Protein AF-A0A131YF46-F1 (afdb_monomer)

Radius of gyration: 28.27 Å; Cα contacts (8 Å, |Δi|>4): 92; chains: 1; bounding box: 47×24×81 Å

Foldseek 3Di:
DPVVVVVVVVVVVVVVVVVVCVVVPPDPPPPPPPPPAQQVWKWWAADPVDAIDITDPQWDWDWDPDPDPGTITGIDGPDPPPDDD

Solvent-accessible surface area (backbone atoms only — not comparable to full-atom values): 5297 Å² total; per-residue (Å²): 136,68,70,66,61,54,56,54,51,52,52,51,53,52,54,52,51,52,53,50,49,52,63,69,66,48,73,77,76,77,70,73,78,71,80,82,62,33,71,82,32,54,21,38,23,76,43,96,92,49,80,69,46,61,49,58,92,75,34,36,71,49,64,56,89,65,93,60,69,67,33,47,30,43,11,34,69,50,76,93,80,83,89,84,132

pLDDT: mean 75.67, std 15.43, range [37.12, 93.31]

Organism: Rhipicephalus appendiculatus (NCBI:txid34631)

Mean predicted aligned error: 16.09 Å

Secondary structure (DSSP, 8-state):
--HHHHHHHHHHHHHHHHHHHHHHHS-----------GGG-EEEESSTTSPPB-PPTTEEEEE-S-SSSSEEEEEEEPPS--S--

Structure (mmCIF, N/CA/C/O backbone):
data_AF-A0A131YF46-F1
#
_entry.id   AF-A0A131YF46-F1
#
loop_
_atom_site.group_PDB
_atom_site.id
_atom_site.type_symbol
_atom_site.label_atom_id
_atom_site.label_alt_id
_atom_site.label_comp_id
_atom_site.label_asym_id
_atom_site.label_entity_id
_atom_site.label_seq_id
_atom_site.pdbx_PDB_ins_code
_atom_site.Cartn_x
_atom_site.Cartn_y
_atom_site.Cartn_z
_atom_site.occupancy
_atom_site.B_iso_or_equiv
_atom_site.auth_seq_id
_atom_site.auth_comp_id
_atom_site.auth_asym_id
_atom_site.auth_atom_id
_atom_site.pdbx_PDB_model_num
ATOM 1 N N . MET A 1 1 ? -27.920 -10.493 61.120 1.00 50.12 1 MET A N 1
ATOM 2 C CA . MET A 1 1 ? -26.988 -9.843 60.162 1.00 50.12 1 MET A CA 1
ATOM 3 C C . MET A 1 1 ? -26.853 -10.588 58.816 1.00 50.12 1 MET A C 1
ATOM 5 O O . MET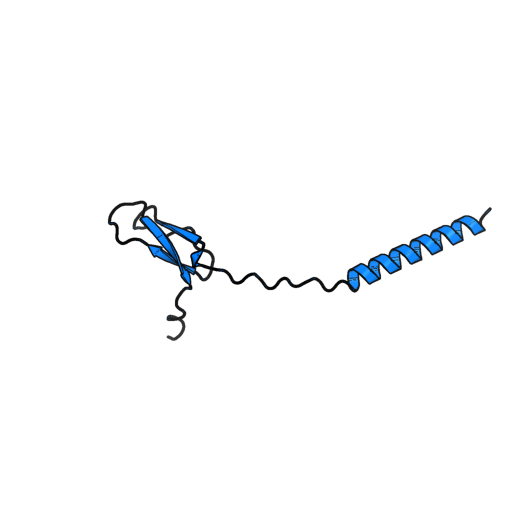 A 1 1 ? -25.897 -10.336 58.105 1.00 50.12 1 MET A O 1
ATOM 9 N N . MET A 1 2 ? -27.803 -11.444 58.395 1.00 51.25 2 MET A N 1
ATOM 10 C CA . MET A 1 2 ? -27.684 -12.213 57.132 1.00 51.25 2 MET A CA 1
ATOM 11 C C . MET A 1 2 ? -28.459 -11.623 55.933 1.00 51.25 2 MET A C 1
ATOM 13 O O . MET A 1 2 ? -28.096 -11.868 54.790 1.00 51.25 2 MET A O 1
ATOM 17 N N . LEU A 1 3 ? -29.473 -10.777 56.159 1.00 54.38 3 LEU A N 1
ATOM 18 C CA . LEU A 1 3 ? -30.301 -10.193 55.085 1.00 54.38 3 LEU A CA 1
ATOM 19 C C . LEU A 1 3 ? -29.580 -9.136 54.228 1.00 54.38 3 LEU A C 1
ATOM 21 O O . LEU A 1 3 ? -29.924 -8.945 53.065 1.00 54.38 3 LEU A O 1
ATOM 25 N N . ARG A 1 4 ? -28.561 -8.460 54.777 1.00 56.66 4 ARG A N 1
ATOM 26 C CA . ARG A 1 4 ? -27.841 -7.392 54.062 1.00 56.66 4 ARG A CA 1
ATOM 27 C C . ARG A 1 4 ? -26.905 -7.916 52.972 1.00 56.66 4 ARG A C 1
ATOM 29 O O . ARG A 1 4 ? -26.755 -7.242 51.962 1.00 56.66 4 ARG A O 1
ATOM 36 N N . LEU A 1 5 ? -26.338 -9.118 53.131 1.00 57.00 5 LEU A N 1
ATOM 37 C CA . LEU A 1 5 ? -25.529 -9.742 52.074 1.00 57.00 5 LEU A CA 1
ATOM 38 C C . LEU A 1 5 ? -26.374 -10.063 50.834 1.00 57.00 5 LEU A C 1
ATOM 40 O O . LEU A 1 5 ? -25.910 -9.873 49.713 1.00 57.00 5 LEU A O 1
ATOM 44 N N . SER A 1 6 ? -27.624 -10.484 51.045 1.00 66.31 6 SER A N 1
ATOM 45 C CA . SER A 1 6 ? -28.541 -10.867 49.969 1.00 66.31 6 SER A CA 1
ATOM 46 C C . SER A 1 6 ? -28.902 -9.680 49.070 1.00 66.31 6 SER A C 1
ATOM 48 O O . SER A 1 6 ? -28.782 -9.762 47.851 1.00 66.31 6 SER A O 1
ATOM 50 N N . ALA A 1 7 ? -29.230 -8.527 49.662 1.00 72.12 7 ALA A N 1
ATOM 51 C CA . ALA A 1 7 ? -29.568 -7.321 48.901 1.00 72.12 7 ALA A CA 1
ATOM 52 C C . ALA A 1 7 ? -28.406 -6.822 48.022 1.00 72.12 7 ALA A C 1
ATOM 54 O O . ALA A 1 7 ? -28.617 -6.422 46.878 1.00 72.12 7 ALA A O 1
ATOM 55 N N . VAL A 1 8 ? -27.172 -6.890 48.532 1.00 76.00 8 VAL A N 1
ATOM 56 C CA . VAL A 1 8 ? -25.972 -6.495 47.776 1.00 76.00 8 VAL A CA 1
ATOM 57 C C . VAL A 1 8 ? -25.733 -7.436 46.595 1.00 76.00 8 VAL A C 1
ATOM 59 O O . VAL A 1 8 ? -25.406 -6.973 45.506 1.00 76.00 8 VAL A O 1
ATOM 62 N N . HIS A 1 9 ? -25.945 -8.742 46.776 1.00 72.62 9 HIS A N 1
ATOM 63 C CA . HIS A 1 9 ? -25.797 -9.718 45.692 1.00 72.62 9 HIS A CA 1
ATOM 64 C C . HIS A 1 9 ? -26.851 -9.520 44.599 1.00 72.62 9 HIS A C 1
ATOM 66 O O . HIS A 1 9 ? -26.521 -9.575 43.417 1.00 72.62 9 HIS A O 1
ATOM 72 N N . ILE A 1 10 ? -28.095 -9.221 44.979 1.00 80.12 10 ILE A N 1
ATOM 73 C CA . ILE A 1 10 ? -29.175 -8.932 44.026 1.00 80.12 10 ILE A CA 1
ATOM 74 C C . ILE A 1 10 ? -28.847 -7.684 43.196 1.00 80.12 10 ILE A C 1
ATOM 76 O O . ILE A 1 10 ? -28.976 -7.711 41.973 1.00 80.12 10 ILE A O 1
ATOM 80 N N . LEU A 1 11 ? -28.365 -6.614 43.837 1.00 81.81 11 LEU A N 1
ATOM 81 C CA . LEU A 1 11 ? -27.933 -5.394 43.144 1.00 81.81 11 LEU A CA 1
ATOM 82 C C . LEU A 1 11 ? -26.792 -5.668 42.159 1.00 81.81 11 LEU A C 1
ATOM 84 O O . LEU A 1 11 ? -26.813 -5.168 41.035 1.00 81.81 11 LEU A O 1
ATOM 88 N N . PHE A 1 12 ? -25.821 -6.487 42.563 1.00 82.94 1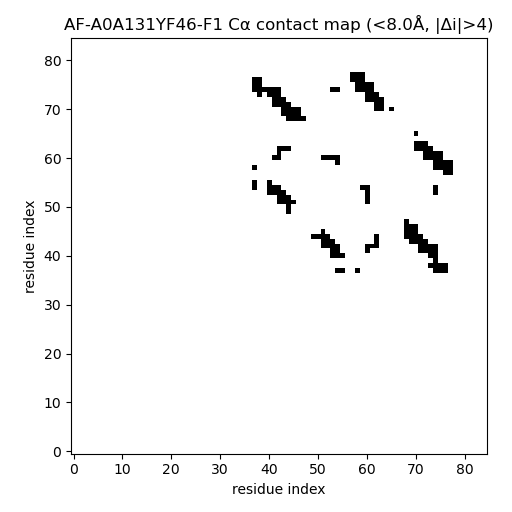2 PHE A N 1
ATOM 89 C CA . PHE A 1 12 ? -24.678 -6.825 41.722 1.00 82.94 12 PHE A CA 1
ATOM 90 C C . PHE A 1 12 ? -25.094 -7.636 40.488 1.00 82.94 12 PHE A C 1
ATOM 92 O O . PHE A 1 12 ? -24.660 -7.343 39.375 1.00 82.94 12 PHE A O 1
ATOM 99 N N . LEU A 1 13 ? -25.988 -8.613 40.670 1.00 83.25 13 LEU A N 1
ATOM 100 C CA . LEU A 1 13 ? -26.532 -9.420 39.577 1.00 83.25 13 LEU A CA 1
ATOM 101 C C . LEU A 1 13 ? -27.376 -8.582 38.609 1.00 83.25 13 LEU A C 1
ATOM 103 O O . LEU A 1 13 ? -27.244 -8.739 37.396 1.00 83.25 13 LEU A O 1
ATOM 107 N N . ALA A 1 14 ? -28.196 -7.662 39.121 1.00 83.56 14 ALA A N 1
ATOM 108 C CA . ALA A 1 14 ? -28.999 -6.766 38.291 1.00 83.56 14 ALA A CA 1
ATOM 109 C C . ALA A 1 14 ? -28.125 -5.811 37.459 1.00 83.56 14 ALA A C 1
ATOM 111 O O . ALA A 1 14 ? -28.362 -5.639 36.264 1.00 83.56 14 ALA A O 1
ATOM 112 N N . ALA A 1 15 ? -27.080 -5.236 38.064 1.00 83.81 15 ALA A N 1
ATOM 113 C CA . ALA A 1 15 ? -26.128 -4.381 37.359 1.00 83.81 15 ALA A CA 1
ATOM 114 C C . ALA A 1 15 ? -25.358 -5.152 36.274 1.00 83.81 15 ALA A C 1
ATOM 116 O O . ALA A 1 15 ? -25.214 -4.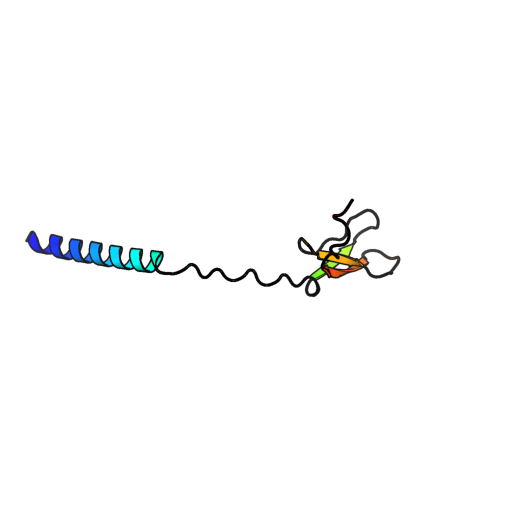664 35.154 1.00 83.81 15 ALA A O 1
ATOM 117 N N . ALA A 1 16 ? -24.916 -6.377 36.577 1.00 82.62 16 ALA A N 1
ATOM 118 C CA . ALA A 1 16 ? -24.252 -7.239 35.603 1.00 82.62 16 ALA A CA 1
ATOM 119 C C . ALA A 1 16 ? -25.177 -7.588 34.426 1.00 82.62 16 ALA A C 1
ATOM 121 O O . ALA A 1 16 ? -24.758 -7.503 33.273 1.00 82.62 16 ALA A O 1
ATOM 122 N N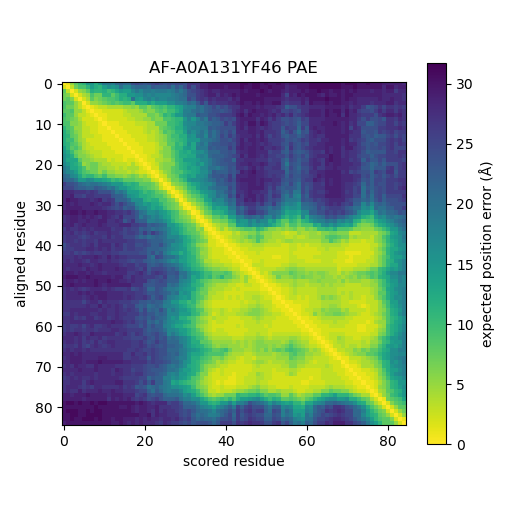 . ALA A 1 17 ? -26.442 -7.918 34.697 1.00 81.81 17 ALA A N 1
ATOM 123 C CA . ALA A 1 17 ? -27.424 -8.211 33.656 1.00 81.81 17 ALA A CA 1
ATOM 124 C C . ALA A 1 17 ? -27.678 -6.999 32.745 1.00 81.81 17 ALA A C 1
ATOM 126 O O . ALA A 1 17 ? -27.686 -7.149 31.525 1.00 81.81 17 ALA A O 1
ATOM 127 N N . LEU A 1 18 ? -27.813 -5.797 33.314 1.00 80.50 18 LEU A N 1
ATOM 128 C CA . LEU A 1 18 ? -27.982 -4.559 32.544 1.00 80.50 18 LEU A CA 1
ATOM 129 C C . LEU A 1 18 ? -26.774 -4.268 31.643 1.00 80.50 18 LEU A C 1
ATOM 131 O O . LEU A 1 18 ? -26.952 -3.938 30.473 1.00 80.50 18 LEU A O 1
ATOM 135 N N . LEU A 1 19 ? -25.552 -4.462 32.149 1.00 76.81 19 LEU A N 1
ATOM 136 C CA . LEU 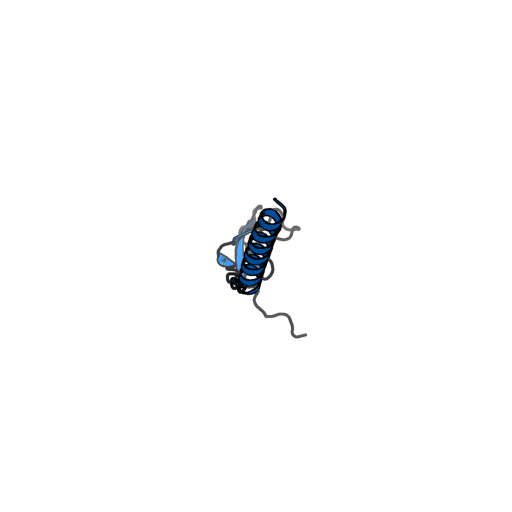A 1 19 ? -24.330 -4.294 31.356 1.00 76.81 19 LEU A CA 1
ATOM 137 C C . LEU A 1 19 ? -24.244 -5.297 30.198 1.00 76.81 19 LEU A C 1
ATOM 139 O O . LEU A 1 19 ? -23.834 -4.934 29.098 1.00 76.81 19 LEU A O 1
ATOM 143 N N . ILE A 1 20 ? -24.649 -6.550 30.420 1.00 77.56 20 ILE A N 1
ATOM 144 C CA . ILE A 1 20 ? -24.666 -7.578 29.369 1.00 77.56 20 ILE A CA 1
ATOM 145 C C . ILE A 1 20 ? -25.696 -7.228 28.290 1.00 77.56 20 ILE A C 1
ATOM 147 O O . ILE A 1 20 ? -25.397 -7.355 27.104 1.00 77.56 20 ILE A O 1
ATOM 151 N N . VAL A 1 21 ? -26.885 -6.760 28.680 1.00 74.56 21 VAL A N 1
ATOM 152 C CA . VAL A 1 21 ? -27.933 -6.359 27.731 1.00 74.56 21 VAL A CA 1
ATOM 153 C C . VAL A 1 21 ? -27.480 -5.171 26.884 1.00 74.56 21 VAL A C 1
ATOM 155 O O . VAL A 1 21 ? -27.651 -5.223 25.673 1.00 74.56 21 VAL A O 1
ATOM 158 N N . GLU A 1 22 ? -26.828 -4.160 27.461 1.00 65.12 22 GLU A N 1
ATOM 159 C CA . GLU A 1 22 ? -26.252 -3.028 26.709 1.00 65.12 22 GLU A CA 1
ATOM 160 C C . GLU A 1 22 ? -25.124 -3.465 25.754 1.00 65.12 22 GLU A C 1
ATOM 162 O O . GLU A 1 22 ? -25.039 -3.007 24.611 1.00 65.12 22 GLU A O 1
ATOM 167 N N . CYS A 1 23 ? -24.280 -4.412 26.174 1.00 62.81 23 CYS A N 1
ATOM 168 C CA . CYS A 1 23 ? -23.245 -4.997 25.314 1.00 62.81 23 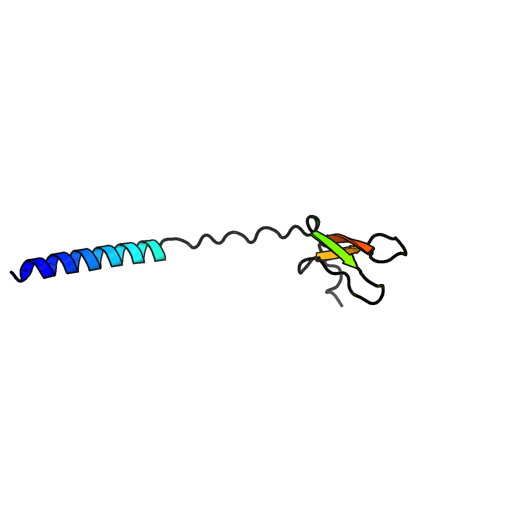CYS A CA 1
ATOM 169 C C . CYS A 1 23 ? -23.819 -5.825 24.153 1.00 62.81 23 CYS A C 1
ATOM 171 O O . CYS A 1 23 ? -23.222 -5.872 23.082 1.00 62.81 23 CYS A O 1
ATOM 173 N N . LEU A 1 24 ? -24.962 -6.488 24.345 1.00 62.56 24 LEU A N 1
ATOM 174 C CA . LEU A 1 24 ? -25.643 -7.235 23.281 1.00 62.56 24 LEU A CA 1
ATOM 175 C C . LEU A 1 24 ? -26.503 -6.325 22.393 1.00 62.56 24 LEU A C 1
ATOM 177 O O . LEU A 1 24 ? -26.660 -6.592 21.203 1.00 62.56 24 LEU A O 1
ATOM 181 N N . ALA A 1 25 ? -27.058 -5.259 22.968 1.00 59.00 25 ALA A N 1
ATOM 182 C CA . ALA A 1 25 ? -27.908 -4.291 22.287 1.00 59.00 25 ALA A CA 1
ATOM 183 C C . ALA A 1 25 ? -27.114 -3.206 21.559 1.00 59.00 25 ALA A C 1
ATOM 185 O O . ALA A 1 25 ? -27.706 -2.462 20.782 1.00 59.00 25 ALA A O 1
ATOM 186 N N . THR A 1 26 ? -25.798 -3.105 21.765 1.00 55.06 26 THR A N 1
ATOM 187 C CA . THR A 1 26 ? -24.942 -2.253 20.941 1.00 55.06 26 THR A CA 1
ATOM 188 C C . THR A 1 26 ? -24.760 -2.941 19.591 1.00 55.06 26 THR A C 1
ATOM 190 O O . THR A 1 26 ? -23.990 -3.899 19.487 1.00 55.06 26 THR A O 1
ATOM 193 N N . PRO A 1 27 ? -25.440 -2.488 18.515 1.0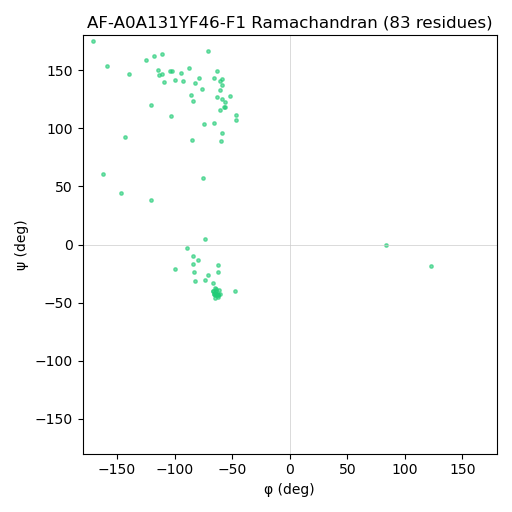0 52.59 27 PRO A N 1
ATOM 194 C CA . PRO A 1 27 ? -25.120 -2.994 17.200 1.00 52.59 27 PRO A CA 1
ATOM 195 C C . PRO A 1 27 ? -23.665 -2.615 16.972 1.00 52.59 27 PRO A C 1
ATOM 197 O O . PRO A 1 27 ? -23.319 -1.429 16.950 1.00 52.59 27 PRO A O 1
ATOM 200 N N . HIS A 1 28 ? -22.802 -3.624 16.853 1.00 54.84 28 HIS A N 1
ATOM 201 C CA . HIS A 1 28 ? -21.446 -3.444 16.371 1.00 54.84 28 HIS A CA 1
ATOM 202 C C . HIS A 1 28 ? -21.576 -2.581 15.119 1.00 54.84 28 HIS A C 1
ATOM 204 O O . HIS A 1 28 ? -22.130 -3.024 14.112 1.00 54.84 28 HIS A O 1
ATOM 210 N N . ARG A 1 29 ? -21.182 -1.304 15.217 1.00 48.84 29 ARG A N 1
ATOM 211 C CA . ARG A 1 29 ? -21.152 -0.385 14.084 1.00 48.84 29 ARG A CA 1
ATOM 212 C C . ARG A 1 29 ? -20.212 -1.042 13.089 1.00 48.84 29 ARG A C 1
ATOM 214 O O . ARG A 1 29 ? -18.996 -0.919 13.215 1.00 48.84 29 ARG A O 1
ATOM 221 N N . TRP A 1 30 ? -20.783 -1.767 12.135 1.00 54.16 30 TRP A N 1
ATOM 222 C CA . TRP A 1 30 ? -20.118 -2.178 10.919 1.00 54.16 30 TRP A CA 1
ATOM 223 C C . TRP A 1 30 ? -19.725 -0.875 10.242 1.00 54.16 30 TRP A C 1
ATOM 225 O O . TRP A 1 30 ? -20.511 -0.261 9.524 1.00 54.16 30 TRP A O 1
ATOM 235 N N . GLN A 1 31 ? -18.533 -0.378 10.572 1.00 50.97 31 GLN A N 1
ATOM 236 C CA . GLN A 1 31 ? -17.920 0.683 9.806 1.00 50.97 31 GLN A CA 1
ATOM 237 C C . GLN A 1 31 ? -17.832 0.132 8.386 1.00 50.97 31 GLN A C 1
ATOM 239 O O . GLN A 1 31 ? -17.190 -0.906 8.192 1.00 50.97 31 GLN A O 1
ATOM 244 N N . PRO A 1 32 ? -18.498 0.755 7.398 1.00 52.47 32 PRO A N 1
ATOM 245 C CA . PRO A 1 32 ? -18.310 0.345 6.024 1.00 52.47 32 PRO A CA 1
ATOM 246 C C . PRO A 1 32 ? -16.814 0.461 5.754 1.00 52.47 32 PRO A C 1
ATOM 248 O O . PRO A 1 32 ? -16.224 1.521 5.984 1.00 52.47 32 PRO A O 1
ATOM 251 N N . ALA A 1 33 ? -16.196 -0.653 5.351 1.00 56.44 33 ALA A N 1
ATOM 252 C CA . ALA A 1 33 ? -14.797 -0.689 4.967 1.00 56.44 33 ALA A CA 1
ATOM 253 C C . ALA A 1 33 ? -14.557 0.491 4.022 1.00 56.44 33 ALA A C 1
ATOM 255 O O . ALA A 1 33 ? -15.147 0.562 2.940 1.00 56.44 33 ALA A O 1
ATOM 256 N N . ARG A 1 34 ? -13.785 1.478 4.490 1.00 59.72 34 ARG A N 1
ATOM 257 C CA . ARG A 1 34 ? -13.578 2.741 3.780 1.00 59.72 34 ARG A CA 1
ATOM 258 C C . ARG A 1 34 ? -13.149 2.392 2.351 1.00 59.72 34 ARG A C 1
ATOM 260 O O . ARG A 1 34 ? -12.231 1.581 2.208 1.00 59.72 34 ARG A O 1
ATOM 267 N N . PRO A 1 35 ? -13.803 2.933 1.305 1.00 59.59 35 PRO A N 1
ATOM 268 C CA . PRO A 1 35 ? -13.525 2.517 -0.062 1.00 59.59 35 PRO A CA 1
ATOM 269 C C . PRO A 1 35 ? -12.038 2.718 -0.331 1.00 59.59 35 PRO A C 1
ATOM 271 O O . PRO A 1 35 ? -11.526 3.830 -0.208 1.00 59.59 35 PRO A O 1
ATOM 274 N N . LEU A 1 36 ? -11.341 1.624 -0.633 1.00 68.56 36 LEU A N 1
ATOM 275 C CA . LEU A 1 36 ? -9.891 1.614 -0.751 1.00 68.56 36 LEU A CA 1
ATOM 276 C C . LEU A 1 36 ? -9.491 2.487 -1.949 1.00 68.56 36 LEU A C 1
ATOM 278 O O . LEU A 1 36 ? -9.698 2.131 -3.112 1.00 68.56 36 LEU A O 1
ATOM 282 N N . ARG A 1 37 ? -8.980 3.690 -1.673 1.00 82.44 37 ARG A N 1
ATOM 283 C CA . ARG A 1 37 ? -8.609 4.663 -2.703 1.00 82.44 37 ARG A CA 1
ATOM 284 C C . ARG A 1 37 ? -7.198 4.366 -3.194 1.00 82.44 37 ARG A C 1
ATOM 286 O O . ARG A 1 37 ? -6.231 4.912 -2.682 1.00 82.44 37 ARG A O 1
ATOM 293 N N . CYS A 1 38 ? -7.085 3.528 -4.230 1.00 83.31 38 CYS A N 1
ATOM 294 C CA . CYS A 1 38 ? -5.793 3.174 -4.837 1.00 83.31 38 CYS A CA 1
ATOM 295 C C . CYS A 1 38 ? -4.908 4.401 -5.120 1.00 83.31 38 CYS A C 1
ATOM 297 O O . CYS A 1 38 ? -3.717 4.356 -4.840 1.00 83.31 38 CYS A O 1
ATOM 299 N N . ARG A 1 39 ? -5.498 5.508 -5.598 1.00 82.50 39 ARG A N 1
ATOM 300 C CA . ARG A 1 39 ? -4.780 6.734 -5.993 1.00 82.50 39 ARG A CA 1
ATOM 301 C C . ARG A 1 39 ? -4.007 7.429 -4.867 1.00 82.50 39 ARG A C 1
ATOM 303 O O . ARG A 1 39 ? -3.137 8.237 -5.164 1.00 82.50 39 ARG A O 1
ATOM 310 N N . GLU A 1 40 ? -4.303 7.134 -3.604 1.00 86.00 40 GLU A N 1
ATOM 311 C CA . GLU A 1 40 ? -3.583 7.714 -2.459 1.00 86.00 40 GLU A CA 1
ATOM 312 C C . GLU A 1 40 ? -2.236 7.010 -2.206 1.00 86.00 40 GLU A C 1
ATOM 314 O O . GLU A 1 40 ? -1.376 7.538 -1.501 1.00 86.00 40 GLU A O 1
ATOM 319 N N . TYR A 1 41 ? -2.014 5.845 -2.822 1.00 87.31 41 TYR A N 1
ATOM 320 C CA . TYR A 1 41 ? -0.812 5.041 -2.635 1.00 87.31 41 TYR A CA 1
ATOM 321 C C . TYR A 1 41 ? 0.191 5.239 -3.775 1.00 87.31 41 TYR A C 1
ATOM 323 O O . TYR A 1 41 ? -0.154 5.316 -4.958 1.00 87.31 41 TYR A O 1
ATOM 331 N N . LYS A 1 42 ? 1.472 5.266 -3.403 1.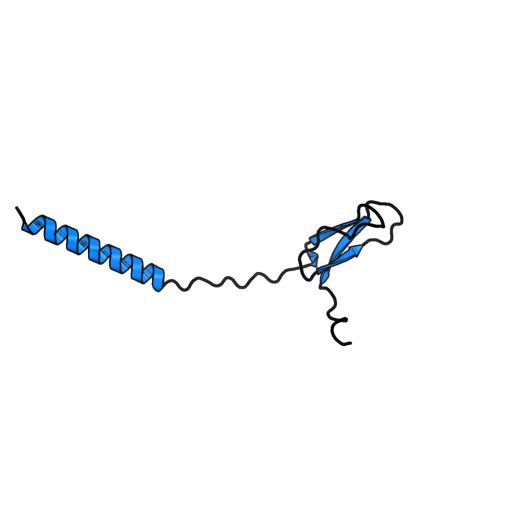00 91.25 42 LYS A N 1
ATOM 332 C CA . LYS A 1 42 ? 2.608 5.289 -4.330 1.00 91.25 42 LYS A CA 1
ATOM 333 C C . LYS A 1 42 ? 3.254 3.914 -4.387 1.00 91.25 42 LYS A C 1
ATOM 335 O O . LYS A 1 42 ? 3.295 3.190 -3.392 1.00 91.25 42 LYS A O 1
ATOM 340 N N . CYS A 1 43 ? 3.818 3.582 -5.536 1.00 92.00 43 CYS A N 1
ATOM 341 C CA . CYS A 1 43 ? 4.578 2.356 -5.720 1.00 92.00 43 CYS A CA 1
ATOM 342 C C . CYS A 1 43 ? 5.985 2.641 -6.239 1.00 92.00 43 CYS A C 1
ATOM 344 O O . CYS A 1 43 ? 6.271 3.703 -6.796 1.00 92.00 43 CYS A O 1
ATOM 346 N N . ARG A 1 44 ? 6.886 1.680 -6.025 1.00 93.31 44 ARG A N 1
ATOM 347 C CA . ARG A 1 44 ? 8.266 1.738 -6.511 1.00 93.31 44 ARG A CA 1
ATOM 348 C C . ARG A 1 44 ? 8.737 0.389 -7.033 1.00 93.31 44 ARG A C 1
ATOM 350 O O . ARG A 1 44 ? 8.375 -0.654 -6.485 1.00 93.31 44 ARG A O 1
ATOM 357 N N . GLN A 1 45 ? 9.593 0.418 -8.045 1.00 92.81 45 GLN A N 1
ATOM 358 C CA . GLN A 1 45 ? 10.278 -0.749 -8.586 1.00 92.81 45 GLN A CA 1
ATOM 359 C C . GLN A 1 45 ? 11.787 -0.547 -8.462 1.00 92.81 45 GLN A C 1
ATOM 361 O O . GLN A 1 45 ? 12.338 0.408 -8.999 1.00 92.81 45 GLN A O 1
ATOM 366 N N . LEU A 1 46 ? 12.454 -1.445 -7.737 1.00 90.31 46 LEU A N 1
ATOM 367 C CA . LEU A 1 46 ? 13.891 -1.339 -7.462 1.00 90.31 46 LEU A CA 1
ATOM 368 C C . LEU A 1 46 ? 14.763 -1.893 -8.599 1.00 90.31 46 LEU A C 1
ATOM 370 O O . LEU A 1 46 ? 15.914 -1.502 -8.719 1.00 90.31 46 LEU A O 1
ATOM 374 N N . SER A 1 47 ? 14.232 -2.802 -9.420 1.00 90.25 47 SER A N 1
ATOM 375 C CA . SER A 1 47 ? 14.936 -3.419 -10.551 1.00 90.25 47 SER A CA 1
ATOM 376 C C . SER A 1 47 ? 13.932 -3.976 -11.562 1.00 90.25 47 SER A C 1
ATOM 378 O O . SER A 1 47 ? 12.823 -4.350 -11.176 1.00 90.25 47 SER A O 1
ATOM 380 N N . GLY A 1 48 ? 14.321 -4.081 -12.835 1.00 84.38 48 GLY A N 1
ATOM 381 C CA . GLY A 1 48 ? 13.440 -4.506 -13.931 1.00 84.38 48 GLY A CA 1
ATOM 382 C C . GLY A 1 48 ? 12.902 -5.930 -13.796 1.00 84.38 48 GLY A C 1
ATOM 383 O O . GLY A 1 48 ? 11.828 -6.223 -14.308 1.00 84.38 48 GLY A O 1
ATOM 384 N N . ARG A 1 49 ? 13.600 -6.797 -13.052 1.00 84.88 49 ARG A N 1
ATOM 385 C CA . ARG A 1 49 ? 13.154 -8.175 -12.772 1.00 84.88 49 ARG A CA 1
ATOM 386 C C . ARG A 1 49 ? 12.188 -8.277 -11.587 1.00 84.88 49 ARG A C 1
ATOM 388 O O . ARG A 1 49 ? 11.529 -9.298 -11.421 1.00 84.88 49 ARG A O 1
ATOM 395 N N . LEU A 1 50 ? 12.112 -7.249 -10.738 1.00 86.12 50 LEU A N 1
ATOM 396 C CA . LEU A 1 50 ? 11.287 -7.262 -9.529 1.00 86.12 50 LEU A CA 1
ATOM 397 C C . LEU A 1 50 ? 9.912 -6.667 -9.803 1.00 86.12 50 LEU A C 1
ATOM 399 O O . LEU A 1 50 ? 9.793 -5.640 -10.467 1.00 86.12 50 LEU A O 1
ATOM 403 N N . ARG A 1 51 ? 8.867 -7.260 -9.220 1.00 85.62 51 ARG A N 1
ATOM 404 C CA . ARG A 1 51 ? 7.536 -6.647 -9.246 1.00 85.62 51 ARG A CA 1
ATOM 405 C C . ARG A 1 51 ? 7.531 -5.337 -8.444 1.00 85.62 51 ARG A C 1
ATOM 407 O O . ARG A 1 51 ? 8.183 -5.265 -7.396 1.00 85.62 51 ARG A O 1
ATOM 414 N N . PRO A 1 52 ? 6.788 -4.312 -8.893 1.00 88.25 52 PRO A N 1
ATOM 415 C CA . PRO A 1 52 ? 6.624 -3.082 -8.131 1.00 88.25 52 PRO A CA 1
ATOM 416 C C . PRO A 1 52 ? 5.965 -3.360 -6.776 1.00 88.25 52 PRO A C 1
ATOM 418 O O . PRO A 1 52 ? 5.043 -4.171 -6.682 1.00 88.25 52 PRO A O 1
ATOM 421 N N . LYS A 1 53 ? 6.423 -2.676 -5.725 1.00 89.94 53 LYS A N 1
ATOM 422 C CA . LYS A 1 53 ? 5.873 -2.781 -4.364 1.00 89.94 53 LYS A CA 1
ATOM 423 C C . LYS A 1 53 ? 5.228 -1.461 -3.943 1.00 89.94 53 LYS A C 1
ATOM 425 O O . LYS A 1 53 ? 5.678 -0.397 -4.365 1.00 89.94 53 LYS A O 1
ATOM 430 N N . GLY A 1 54 ? 4.209 -1.539 -3.086 1.00 89.50 54 GLY A N 1
ATOM 431 C CA . GLY A 1 54 ? 3.569 -0.378 -2.448 1.00 89.50 54 GLY A CA 1
ATOM 432 C C . GLY A 1 54 ? 2.063 -0.252 -2.686 1.00 89.50 54 GLY A C 1
ATOM 433 O O . GLY A 1 54 ? 1.395 0.409 -1.900 1.00 89.50 54 GLY A O 1
ATOM 434 N N . CYS A 1 55 ? 1.507 -0.914 -3.707 1.00 89.62 55 CYS A N 1
ATOM 435 C CA . CYS A 1 55 ? 0.062 -0.885 -3.931 1.00 89.62 55 CYS A CA 1
ATOM 436 C C . CYS A 1 55 ? -0.680 -1.896 -3.046 1.00 89.62 55 CYS A C 1
ATOM 438 O O . CYS A 1 55 ? -0.212 -3.030 -2.900 1.00 89.62 55 CYS A O 1
ATOM 440 N N . PRO A 1 56 ? -1.842 -1.519 -2.489 1.00 87.50 56 PRO A N 1
ATOM 441 C CA . PRO A 1 56 ? -2.698 -2.450 -1.768 1.00 87.50 56 PRO A CA 1
ATOM 442 C C . PRO A 1 56 ? -3.369 -3.459 -2.719 1.00 87.50 56 PRO A C 1
ATOM 444 O O . PRO A 1 56 ? -3.356 -3.297 -3.942 1.00 87.50 56 PRO A O 1
ATOM 447 N N . ARG A 1 57 ? -3.947 -4.530 -2.155 1.00 84.56 57 ARG A N 1
ATOM 448 C CA . ARG A 1 57 ? -4.627 -5.585 -2.932 1.00 84.56 57 ARG A CA 1
ATOM 449 C C . ARG A 1 57 ? -5.773 -4.991 -3.765 1.00 84.56 57 ARG A C 1
ATOM 451 O O . ARG A 1 57 ? -6.520 -4.156 -3.270 1.00 84.56 57 ARG A O 1
ATOM 458 N N . GLY A 1 58 ? -5.901 -5.432 -5.019 1.00 82.12 58 GLY A N 1
ATOM 459 C CA . GLY A 1 58 ? -6.893 -4.910 -5.974 1.00 82.12 58 GLY A CA 1
ATOM 460 C C . GLY A 1 58 ? -6.465 -3.635 -6.717 1.00 82.12 58 GLY A C 1
ATOM 461 O O . GLY A 1 58 ? -7.200 -3.145 -7.574 1.00 82.12 58 GLY A O 1
ATOM 462 N N . CYS A 1 59 ? -5.271 -3.109 -6.435 1.00 87.44 59 CYS A N 1
ATOM 463 C CA . CYS A 1 59 ? -4.696 -1.971 -7.144 1.00 87.44 59 CYS A CA 1
ATOM 464 C C . CYS A 1 59 ? -3.482 -2.397 -7.983 1.00 87.44 59 CYS A C 1
ATOM 466 O O . CYS A 1 59 ? -2.708 -3.272 -7.591 1.00 87.44 59 CYS A O 1
ATOM 468 N N . GLN A 1 60 ? -3.284 -1.737 -9.122 1.00 90.06 60 GLN A N 1
ATOM 469 C CA . GLN A 1 60 ? -2.157 -1.939 -10.026 1.00 90.06 60 GLN A CA 1
ATOM 470 C C . GLN A 1 60 ? -1.211 -0.736 -9.978 1.00 90.06 60 GLN A C 1
ATOM 472 O O . GLN A 1 60 ? -1.646 0.413 -9.919 1.00 90.06 60 GLN A O 1
ATOM 477 N N . CYS A 1 61 ? 0.093 -1.001 -10.003 1.00 90.38 61 CYS A N 1
ATOM 478 C CA . CYS A 1 6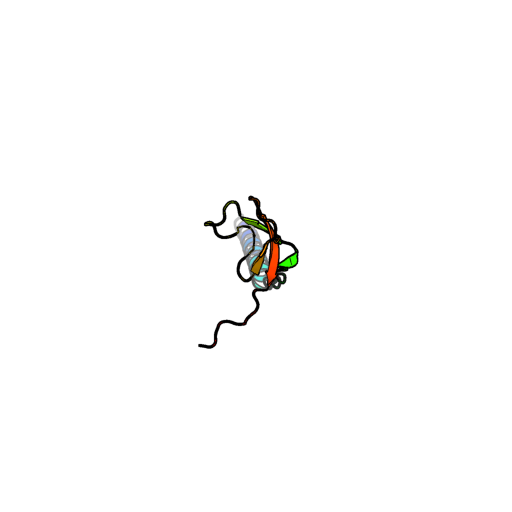1 ? 1.118 0.036 -10.052 1.00 90.38 61 CYS A CA 1
ATOM 479 C C . CYS A 1 61 ? 1.353 0.490 -11.495 1.00 90.38 61 CYS A C 1
ATOM 481 O O . CYS A 1 61 ? 1.712 -0.329 -12.341 1.00 90.38 61 CYS A O 1
ATOM 483 N N . VAL A 1 62 ? 1.206 1.788 -11.753 1.00 91.25 62 VAL A N 1
ATOM 484 C CA . VAL A 1 62 ? 1.589 2.430 -13.014 1.00 91.25 62 VAL A CA 1
ATOM 485 C C . VAL A 1 62 ? 2.893 3.177 -12.778 1.00 91.25 62 VAL A C 1
ATOM 487 O O . VAL A 1 62 ? 2.923 4.148 -12.025 1.00 91.25 62 VAL A O 1
ATOM 490 N N . LEU A 1 63 ? 3.976 2.681 -13.375 1.00 91.44 63 LEU A N 1
ATOM 491 C CA . LEU A 1 63 ? 5.316 3.248 -13.238 1.00 91.44 63 LEU A CA 1
ATOM 492 C C . LEU A 1 63 ? 5.576 4.345 -14.267 1.00 91.44 63 LEU A C 1
ATOM 494 O O . LEU A 1 63 ? 5.071 4.295 -15.389 1.00 91.44 63 LEU A O 1
ATOM 498 N N . ASP A 1 64 ? 6.448 5.274 -13.897 1.00 88.50 64 ASP A N 1
ATOM 499 C CA . ASP A 1 64 ? 6.985 6.273 -14.810 1.00 88.50 64 ASP A CA 1
ATOM 500 C C . ASP A 1 64 ? 7.811 5.616 -15.932 1.00 88.50 64 ASP A C 1
ATOM 502 O O . ASP A 1 64 ? 8.457 4.577 -15.749 1.00 88.50 64 ASP A O 1
ATOM 506 N N . ARG A 1 65 ? 7.821 6.244 -17.115 1.00 86.69 65 ARG A N 1
ATOM 507 C CA . ARG A 1 65 ? 8.511 5.739 -18.320 1.00 86.69 65 ARG A CA 1
ATOM 508 C C . ARG A 1 65 ? 10.041 5.870 -18.273 1.00 86.69 65 ARG A C 1
ATOM 510 O O . ARG A 1 65 ? 10.706 5.542 -19.249 1.00 86.69 65 ARG A O 1
ATOM 517 N N . SER A 1 66 ? 10.609 6.325 -17.160 1.00 86.94 66 SER A N 1
ATOM 518 C CA . SER A 1 66 ? 12.056 6.471 -16.976 1.00 86.94 66 SER A CA 1
ATOM 519 C C . SER A 1 66 ? 12.784 5.138 -17.154 1.00 86.94 66 SER A C 1
ATOM 521 O O . SER A 1 66 ? 12.289 4.103 -16.714 1.00 86.94 66 SER A O 1
ATOM 523 N N . ASN A 1 67 ? 13.976 5.150 -17.754 1.00 86.19 67 ASN A N 1
ATOM 524 C CA . ASN A 1 67 ? 14.799 3.945 -17.951 1.00 86.19 67 ASN A CA 1
ATOM 525 C C . ASN A 1 67 ? 15.751 3.642 -16.781 1.00 86.19 67 ASN A C 1
ATOM 527 O O . ASN A 1 67 ? 16.415 2.611 -16.782 1.00 86.19 67 ASN A O 1
ATOM 531 N N . SER A 1 68 ? 15.790 4.503 -15.765 1.00 87.12 68 SER A N 1
ATOM 532 C CA . SER A 1 68 ? 16.592 4.321 -14.556 1.00 87.12 68 SER A CA 1
ATOM 533 C C . SER A 1 68 ? 15.790 3.674 -13.423 1.00 87.12 68 SER A C 1
ATOM 535 O O . SER A 1 68 ? 14.584 3.886 -13.280 1.00 87.12 68 SER A O 1
ATOM 537 N N . PHE A 1 69 ? 16.476 2.884 -12.597 1.00 87.69 69 PHE A N 1
ATOM 538 C CA . PHE A 1 69 ? 15.946 2.370 -11.335 1.00 87.69 69 PHE A CA 1
ATOM 539 C C . PHE A 1 69 ? 16.525 3.171 -10.157 1.00 87.69 69 PHE A C 1
ATOM 541 O O . PHE A 1 69 ? 17.665 3.623 -10.245 1.00 87.69 69 PHE A O 1
ATOM 548 N N . PRO A 1 70 ? 15.789 3.328 -9.043 1.00 90.00 70 PRO A N 1
ATOM 549 C CA . PRO A 1 70 ? 14.437 2.830 -8.805 1.00 90.00 70 PRO A CA 1
ATOM 550 C C . PRO A 1 70 ? 13.361 3.655 -9.529 1.00 90.00 70 PRO A C 1
ATOM 552 O O . PRO A 1 70 ? 13.336 4.881 -9.430 1.00 90.00 70 PRO A O 1
ATOM 555 N N . LYS A 1 71 ? 12.417 2.976 -10.191 1.00 92.00 71 LYS A N 1
ATOM 556 C CA . LYS A 1 71 ? 11.245 3.625 -10.791 1.00 92.00 71 LYS A CA 1
ATOM 557 C C . LYS A 1 71 ? 10.205 3.918 -9.723 1.00 92.00 71 LYS A C 1
ATOM 559 O O . LYS A 1 71 ? 10.005 3.114 -8.808 1.00 92.00 71 LYS A O 1
ATOM 564 N N . ARG A 1 72 ? 9.524 5.050 -9.856 1.00 91.69 72 ARG A N 1
ATOM 565 C CA . ARG A 1 72 ? 8.384 5.434 -9.021 1.00 91.69 72 ARG A CA 1
ATOM 566 C C . ARG A 1 72 ? 7.115 5.391 -9.867 1.00 91.69 72 ARG A C 1
ATOM 568 O O . ARG A 1 72 ? 7.175 5.235 -11.083 1.00 91.69 72 ARG A O 1
ATOM 575 N N . GLY A 1 73 ? 5.976 5.391 -9.195 1.00 91.81 73 GLY A N 1
ATOM 576 C CA . GLY A 1 73 ? 4.686 5.270 -9.842 1.00 91.81 73 GLY A CA 1
ATOM 577 C C . GLY A 1 73 ? 3.530 5.506 -8.886 1.00 91.81 73 GLY A C 1
ATOM 578 O O . GLY A 1 73 ? 3.711 5.655 -7.670 1.00 91.81 73 GLY A O 1
ATOM 579 N N . LEU A 1 74 ? 2.332 5.506 -9.455 1.00 91.81 74 LEU A N 1
ATOM 580 C CA . LEU A 1 74 ? 1.073 5.681 -8.741 1.00 91.81 74 LEU A CA 1
ATOM 581 C C . LEU A 1 74 ? 0.246 4.401 -8.804 1.00 91.81 74 LEU A C 1
ATOM 583 O O . LEU A 1 74 ? 0.259 3.672 -9.798 1.00 91.81 74 LEU A O 1
ATOM 587 N N . CYS A 1 75 ? -0.490 4.133 -7.731 1.00 90.38 75 CYS A N 1
ATOM 588 C CA . CYS A 1 75 ? -1.410 3.011 -7.680 1.00 90.38 75 CYS A CA 1
ATOM 589 C C . CYS A 1 75 ? -2.770 3.415 -8.262 1.00 90.38 75 CYS A C 1
ATOM 591 O O . CYS A 1 75 ? -3.381 4.398 -7.852 1.00 90.38 75 CYS A O 1
ATOM 593 N N . ASN A 1 76 ? -3.278 2.624 -9.200 1.00 88.62 76 ASN A N 1
ATOM 594 C CA . ASN A 1 76 ? -4.602 2.783 -9.795 1.00 88.62 76 ASN A CA 1
ATOM 595 C C . ASN A 1 76 ? -5.460 1.549 -9.508 1.00 88.62 76 ASN A C 1
ATOM 597 O O . ASN A 1 76 ? -4.936 0.502 -9.133 1.00 88.62 76 ASN A O 1
ATOM 601 N N . LYS A 1 77 ? -6.786 1.661 -9.651 1.00 84.06 77 LYS A N 1
ATOM 602 C CA . LYS A 1 77 ? -7.654 0.474 -9.609 1.00 84.06 77 LYS A CA 1
ATOM 603 C C . LYS A 1 77 ? -7.232 -0.459 -10.741 1.00 84.06 77 LYS A C 1
ATOM 605 O O . LYS A 1 77 ? -7.017 0.023 -11.853 1.00 84.06 77 LYS A O 1
ATOM 610 N N . ALA A 1 78 ? -7.075 -1.749 -10.451 1.00 76.69 78 ALA A N 1
ATOM 611 C CA . ALA A 1 78 ? -6.881 -2.721 -11.518 1.00 76.69 78 ALA A CA 1
ATOM 612 C C . ALA A 1 78 ? -8.100 -2.634 -12.447 1.00 76.69 78 ALA A C 1
ATOM 614 O O . ALA A 1 78 ? -9.235 -2.688 -11.971 1.00 76.69 78 ALA A O 1
ATOM 615 N N . ALA A 1 79 ? -7.879 -2.414 -13.743 1.00 63.19 79 ALA A N 1
ATOM 616 C CA . ALA A 1 79 ? -8.964 -2.517 -14.705 1.00 63.19 79 ALA A CA 1
ATOM 617 C C . ALA A 1 79 ? -9.448 -3.970 -14.686 1.00 63.19 79 ALA A C 1
ATOM 619 O O . ALA A 1 79 ? -8.648 -4.898 -14.806 1.00 63.19 79 ALA A O 1
ATOM 620 N N . GLU A 1 80 ? -10.747 -4.170 -14.495 1.00 54.28 80 GLU A N 1
ATOM 621 C CA . GLU A 1 80 ? -11.390 -5.482 -14.491 1.00 54.28 80 GLU A CA 1
ATOM 622 C C . GLU A 1 80 ? -11.515 -6.012 -15.929 1.00 54.28 80 GLU A C 1
ATOM 624 O O . GLU A 1 80 ? -12.601 -6.242 -16.440 1.00 54.28 80 GLU A O 1
ATOM 629 N N . SER A 1 81 ? -10.387 -6.129 -16.634 1.00 46.94 81 SER A N 1
ATOM 630 C CA . SER A 1 81 ? -10.319 -6.527 -18.044 1.00 46.94 81 SER A CA 1
ATOM 631 C C . SER A 1 81 ? -9.483 -7.792 -18.242 1.00 46.94 81 SER A C 1
ATOM 633 O O . SER A 1 81 ? -8.696 -7.875 -19.180 1.00 46.94 81 SER A O 1
ATOM 635 N N . SER A 1 82 ? -9.581 -8.762 -17.328 1.00 50.41 82 SER A N 1
ATOM 636 C CA . SER A 1 82 ? -8.960 -10.081 -17.521 1.00 50.41 82 SER A CA 1
ATOM 637 C C . SER A 1 82 ? -9.558 -11.133 -16.576 1.00 50.41 82 SER A C 1
ATOM 639 O O . SER A 1 82 ? -8.897 -11.669 -15.689 1.00 50.41 82 SER A O 1
ATOM 641 N N . ARG A 1 83 ? -10.868 -11.375 -16.702 1.00 49.56 83 ARG A N 1
ATOM 642 C CA . ARG A 1 83 ? -11.527 -12.573 -16.148 1.00 49.56 83 ARG A CA 1
ATOM 643 C C . ARG A 1 83 ? -12.692 -13.028 -17.034 1.00 49.56 83 ARG A C 1
ATOM 645 O O . ARG A 1 83 ? -13.787 -13.312 -16.557 1.00 49.56 83 ARG A O 1
ATOM 652 N N . ARG A 1 84 ? -12.449 -13.037 -18.341 1.00 47.44 84 ARG A N 1
ATOM 653 C CA . ARG A 1 84 ? -13.202 -13.811 -19.327 1.00 47.44 84 ARG A CA 1
ATOM 654 C C . ARG A 1 84 ? -12.191 -14.289 -20.352 1.00 47.44 84 ARG A C 1
ATOM 656 O O . ARG A 1 84 ? -11.864 -13.521 -21.242 1.00 47.44 84 ARG A O 1
ATOM 663 N N . GLU A 1 85 ? -11.666 -15.480 -20.116 1.00 37.12 85 GLU A N 1
ATOM 664 C CA . GLU A 1 85 ? -11.240 -16.484 -21.097 1.00 37.12 85 GLU A CA 1
ATOM 665 C C . GLU A 1 85 ? -10.984 -17.784 -20.331 1.00 37.12 85 GLU A C 1
ATOM 667 O O . GLU A 1 85 ? -10.346 -17.714 -19.251 1.00 37.12 85 GLU A O 1
#

Nearest PDB structures (foldseek):
  3pv7-assembly1_A  TM=2.960E-01  e=8.753E+00  Homo sapiens

Sequence (85 aa):
MMLRLSAVHILFLAAAALLIVECLATPHRWQPARPLRCREYKCRQLSGRLRPKGCPRGCQCVLDRSNSFPKRGLCNKAAESSRRE